Protein AF-A0A1I3S480-F1 (afdb_monomer_lite)

Structure (mmCIF, N/CA/C/O backbone):
data_AF-A0A1I3S480-F1
#
_entry.id   AF-A0A1I3S480-F1
#
loop_
_atom_site.group_PDB
_atom_site.id
_atom_site.type_symbol
_atom_site.label_atom_id
_atom_site.label_alt_id
_atom_site.label_comp_id
_atom_site.label_asym_id
_atom_site.label_entity_id
_atom_site.label_seq_id
_atom_site.pdbx_PDB_ins_code
_atom_site.Cartn_x
_atom_site.Cartn_y
_atom_site.Cartn_z
_atom_site.occupancy
_atom_site.B_iso_or_equiv
_atom_site.auth_seq_id
_atom_site.auth_comp_id
_atom_site.auth_asym_id
_atom_site.auth_atom_id
_atom_site.pdbx_PDB_model_num
ATOM 1 N N . MET A 1 1 ? -8.791 11.793 -65.062 1.00 56.69 1 MET A N 1
ATOM 2 C CA . MET A 1 1 ? -9.225 10.723 -64.126 1.00 56.69 1 MET A CA 1
ATOM 3 C C . MET A 1 1 ? -8.165 9.657 -63.799 1.00 56.69 1 MET A C 1
ATOM 5 O O . MET A 1 1 ? -8.489 8.743 -63.061 1.00 56.69 1 MET A O 1
ATOM 9 N N . ARG A 1 2 ? -6.903 9.744 -64.258 1.00 56.81 2 ARG A N 1
ATOM 10 C CA . ARG A 1 2 ? -5.887 8.704 -63.961 1.00 56.81 2 ARG A CA 1
ATOM 11 C C . ARG A 1 2 ? -4.843 9.072 -62.898 1.00 56.81 2 ARG A C 1
ATOM 13 O O . ARG A 1 2 ? -4.171 8.190 -62.391 1.00 56.81 2 ARG A O 1
ATOM 20 N N . LEU A 1 3 ? -4.771 10.341 -62.491 1.00 44.78 3 LEU A N 1
ATOM 21 C CA . LEU A 1 3 ? -3.780 10.803 -61.508 1.00 44.78 3 LEU A CA 1
ATOM 22 C C . LEU A 1 3 ? -4.256 10.686 -60.047 1.00 44.78 3 LEU A C 1
ATOM 24 O O . LEU A 1 3 ? -3.455 10.475 -59.148 1.00 44.78 3 LEU A O 1
ATOM 28 N N . ARG A 1 4 ? -5.574 10.745 -59.806 1.00 49.78 4 ARG A N 1
ATOM 29 C CA . ARG A 1 4 ? -6.158 10.581 -58.459 1.00 49.78 4 ARG A CA 1
ATOM 30 C C . ARG A 1 4 ? -6.208 9.118 -57.999 1.00 49.78 4 ARG A C 1
ATOM 32 O O . ARG A 1 4 ? -6.132 8.862 -56.807 1.00 49.78 4 ARG A O 1
ATOM 39 N N . PHE A 1 5 ? -6.275 8.172 -58.938 1.00 44.97 5 PHE A N 1
ATOM 40 C CA . PHE A 1 5 ? -6.215 6.736 -58.637 1.00 44.97 5 PHE A CA 1
ATOM 41 C C . PHE A 1 5 ? -4.796 6.258 -58.296 1.00 44.97 5 PHE A C 1
ATOM 43 O O . PHE A 1 5 ? -4.644 5.347 -57.491 1.00 44.97 5 PHE A O 1
ATOM 50 N N . LEU A 1 6 ? -3.757 6.908 -58.835 1.00 47.88 6 LEU A N 1
ATOM 51 C CA . LEU A 1 6 ? -2.362 6.592 -58.502 1.00 47.88 6 LEU A CA 1
ATOM 52 C C . LEU A 1 6 ? -1.950 7.086 -57.104 1.00 47.88 6 LEU A C 1
ATOM 54 O O . LEU A 1 6 ? -1.070 6.497 -56.489 1.00 47.88 6 LEU A O 1
ATOM 58 N N . LEU A 1 7 ? -2.625 8.107 -56.565 1.00 48.28 7 LEU A N 1
ATOM 59 C CA . LEU A 1 7 ? -2.388 8.594 -55.200 1.00 48.28 7 LEU A CA 1
ATOM 60 C C . LEU A 1 7 ? -3.027 7.715 -54.109 1.00 48.28 7 LEU A C 1
ATOM 62 O O . LEU A 1 7 ? -2.571 7.746 -52.971 1.00 48.28 7 LEU A O 1
ATOM 66 N N . LEU A 1 8 ? -4.035 6.900 -54.441 1.00 45.44 8 LEU A N 1
ATOM 67 C CA . LEU A 1 8 ? -4.708 6.016 -53.476 1.00 45.44 8 LEU A CA 1
ATOM 68 C C . LEU A 1 8 ? -4.006 4.662 -53.282 1.00 45.44 8 LEU A C 1
ATOM 70 O O . LEU A 1 8 ? -4.170 4.044 -52.236 1.00 45.44 8 LEU A O 1
ATOM 74 N N . VAL A 1 9 ? -3.182 4.217 -54.236 1.00 49.66 9 VAL A N 1
ATOM 75 C CA . VAL A 1 9 ? -2.390 2.978 -54.090 1.00 49.66 9 VAL A CA 1
ATOM 76 C C . VAL A 1 9 ? -1.110 3.215 -53.276 1.00 49.66 9 VAL A C 1
ATOM 78 O O . VAL A 1 9 ? -0.636 2.313 -52.592 1.00 49.66 9 VAL A O 1
ATOM 81 N N . ALA A 1 10 ? -0.583 4.444 -53.266 1.00 46.00 10 ALA A N 1
ATOM 82 C CA . ALA A 1 10 ? 0.635 4.784 -52.529 1.00 46.00 10 ALA A CA 1
ATOM 83 C C . ALA A 1 10 ? 0.460 4.800 -50.996 1.00 46.00 10 ALA A C 1
ATOM 85 O O . ALA A 1 10 ? 1.446 4.699 -50.274 1.00 46.00 10 ALA A O 1
ATOM 86 N N . ILE A 1 11 ? -0.774 4.896 -50.489 1.00 51.91 11 ILE A N 1
ATOM 87 C CA . ILE A 1 11 ? -1.050 4.924 -49.040 1.00 51.91 11 ILE A CA 1
ATOM 88 C C . ILE A 1 11 ? -1.131 3.506 -48.445 1.00 51.91 11 ILE A C 1
ATOM 90 O O . ILE A 1 11 ? -0.947 3.336 -47.243 1.00 51.91 11 ILE A O 1
ATOM 94 N N . LEU A 1 12 ? -1.344 2.466 -49.262 1.00 47.69 12 LEU A N 1
ATOM 95 C CA . LEU A 1 12 ? -1.543 1.103 -48.750 1.00 47.69 12 LEU A CA 1
ATOM 96 C C . LEU A 1 12 ? -0.256 0.262 -48.646 1.00 47.69 12 LEU A C 1
ATOM 98 O O . LEU A 1 12 ? -0.300 -0.836 -48.102 1.00 47.69 12 LEU A O 1
ATOM 102 N N . VAL A 1 13 ? 0.890 0.751 -49.135 1.00 49.97 13 VAL A N 1
ATOM 103 C CA . VAL A 1 13 ? 2.145 -0.036 -49.186 1.00 49.97 13 VAL A CA 1
ATOM 104 C C . VAL A 1 13 ? 3.138 0.312 -48.063 1.00 49.97 13 VAL A C 1
ATOM 106 O O . VAL A 1 13 ? 4.111 -0.405 -47.856 1.00 49.97 13 VAL A O 1
ATOM 109 N N . THR A 1 14 ? 2.893 1.339 -47.246 1.00 49.34 14 THR A N 1
ATOM 110 C CA . THR A 1 14 ? 3.864 1.780 -46.221 1.00 49.34 14 THR A CA 1
ATOM 111 C C . THR A 1 14 ? 3.685 1.176 -44.822 1.00 49.34 14 THR A C 1
ATOM 113 O O . THR A 1 14 ? 4.443 1.531 -43.923 1.00 49.34 14 THR A O 1
ATOM 116 N N . LEU A 1 15 ? 2.762 0.227 -44.602 1.00 50.81 15 LEU A N 1
ATOM 117 C CA . LEU A 1 15 ? 2.588 -0.433 -43.290 1.00 50.81 15 LEU A CA 1
ATOM 118 C C . LEU A 1 15 ? 3.407 -1.728 -43.125 1.00 50.81 15 LEU A C 1
ATOM 120 O O . LEU A 1 15 ? 3.042 -2.628 -42.377 1.00 50.81 15 LEU A O 1
ATOM 124 N N . SER A 1 16 ? 4.539 -1.838 -43.813 1.00 53.62 16 SER A N 1
ATOM 125 C CA . SER A 1 16 ? 5.583 -2.815 -43.476 1.00 53.62 16 SER A CA 1
ATOM 126 C C . SER A 1 16 ? 6.879 -2.092 -43.125 1.00 53.62 16 SER A C 1
ATOM 128 O O . SER A 1 16 ? 7.955 -2.413 -43.615 1.00 53.62 16 SER A O 1
ATOM 130 N N . ALA A 1 17 ? 6.771 -1.085 -42.257 1.00 52.28 17 ALA A N 1
ATOM 131 C CA . ALA A 1 17 ? 7.911 -0.601 -41.499 1.00 52.28 17 ALA A CA 1
ATOM 132 C C . ALA A 1 17 ? 8.188 -1.608 -40.377 1.00 52.28 17 ALA A C 1
ATOM 134 O O . ALA A 1 17 ? 7.556 -1.597 -39.323 1.00 52.28 17 ALA A O 1
ATOM 135 N N . SER A 1 18 ? 9.097 -2.530 -40.683 1.00 50.81 18 SER A N 1
ATOM 136 C CA . SER A 1 18 ? 10.000 -3.223 -39.773 1.00 50.81 18 SER A CA 1
ATOM 137 C C . SER A 1 18 ? 9.818 -2.855 -38.299 1.00 50.81 18 SER A C 1
ATOM 139 O O . SER A 1 18 ? 10.325 -1.832 -37.837 1.00 50.81 18 SER A O 1
ATOM 141 N N . ARG A 1 19 ? 9.198 -3.747 -37.519 1.00 56.59 19 ARG A N 1
ATOM 142 C CA . ARG A 1 19 ? 9.420 -3.796 -36.067 1.00 56.59 19 ARG A CA 1
ATOM 143 C C . ARG A 1 19 ? 10.826 -4.372 -35.843 1.00 56.59 19 ARG A C 1
ATOM 145 O O . ARG A 1 19 ? 10.996 -5.500 -35.399 1.00 56.59 19 ARG A O 1
ATOM 152 N N . ALA A 1 20 ? 11.842 -3.620 -36.262 1.00 47.09 20 ALA A N 1
ATOM 153 C CA . ALA A 1 20 ? 13.219 -3.868 -35.874 1.00 47.09 20 ALA A CA 1
ATOM 154 C C . ALA A 1 20 ? 13.277 -3.676 -34.353 1.00 47.09 20 ALA A C 1
ATOM 156 O O . ALA A 1 20 ? 12.825 -2.650 -33.847 1.00 47.09 20 ALA A O 1
ATOM 157 N N . GLY A 1 21 ? 13.724 -4.705 -33.632 1.00 53.38 21 GLY A N 1
ATOM 158 C CA . GLY A 1 21 ? 13.661 -4.811 -32.175 1.00 53.38 21 GLY A CA 1
ATOM 159 C C . GLY A 1 21 ? 14.402 -3.703 -31.421 1.00 53.38 21 GLY A C 1
ATOM 160 O O . GLY A 1 21 ? 15.525 -3.896 -30.973 1.00 53.38 21 GLY A O 1
ATOM 161 N N . ALA A 1 22 ? 13.744 -2.562 -31.236 1.00 50.41 22 ALA A N 1
ATOM 162 C CA . ALA A 1 22 ? 13.985 -1.624 -30.140 1.00 50.41 22 ALA A CA 1
ATOM 163 C C . ALA A 1 22 ? 13.277 -2.151 -28.867 1.00 50.41 22 ALA A C 1
ATOM 165 O O . ALA A 1 22 ? 12.339 -2.941 -29.015 1.00 50.41 22 ALA A O 1
ATOM 166 N N . PRO A 1 23 ? 13.687 -1.772 -27.634 1.00 51.53 23 PRO A N 1
ATOM 167 C CA . PRO A 1 23 ? 13.323 -2.450 -26.382 1.00 51.53 23 PRO A CA 1
ATOM 168 C C . PRO A 1 23 ? 11.847 -2.242 -26.008 1.00 51.53 23 PRO A C 1
ATOM 170 O O . PRO A 1 23 ? 11.501 -1.517 -25.078 1.00 51.53 23 PRO A O 1
ATOM 173 N N . ALA A 1 24 ? 10.959 -2.916 -26.732 1.00 53.41 24 ALA A N 1
ATOM 174 C CA . ALA A 1 24 ? 9.540 -2.992 -26.430 1.00 53.41 24 ALA A CA 1
ATOM 175 C C . ALA A 1 24 ? 9.301 -3.632 -25.053 1.00 53.41 24 ALA A C 1
ATOM 177 O O . ALA A 1 24 ? 8.282 -3.361 -24.428 1.00 53.41 24 ALA A O 1
ATOM 178 N N . ASP A 1 25 ? 10.255 -4.424 -24.560 1.00 67.81 25 ASP A N 1
ATOM 179 C CA . ASP A 1 25 ? 10.141 -5.179 -23.316 1.00 67.81 25 ASP A CA 1
ATOM 180 C C . ASP A 1 25 ? 10.180 -4.280 -22.066 1.00 67.81 25 ASP A C 1
ATOM 182 O O . ASP A 1 25 ? 9.259 -4.302 -21.252 1.00 67.81 25 ASP A O 1
ATOM 186 N N . VAL A 1 26 ? 11.173 -3.388 -21.948 1.00 75.75 26 VAL A N 1
ATOM 187 C CA . VAL A 1 26 ? 11.327 -2.532 -20.753 1.00 75.75 26 VAL A CA 1
ATOM 188 C C . VAL A 1 26 ? 10.182 -1.526 -20.627 1.00 75.75 26 VAL A C 1
ATOM 190 O O . VAL A 1 26 ? 9.627 -1.370 -19.542 1.00 75.75 26 VAL A O 1
ATOM 193 N N . SER A 1 27 ? 9.790 -0.860 -21.720 1.00 80.25 27 SER A N 1
ATOM 194 C CA . SER A 1 27 ? 8.715 0.145 -21.673 1.00 80.25 27 SER A CA 1
ATOM 195 C C . SER A 1 27 ? 7.341 -0.479 -21.420 1.00 80.25 27 SER A C 1
ATOM 197 O O . SER A 1 27 ? 6.537 0.112 -20.700 1.00 80.25 27 SER A O 1
ATOM 199 N N . THR A 1 28 ? 7.062 -1.652 -21.997 1.00 83.75 28 THR A N 1
ATOM 200 C CA . THR A 1 28 ? 5.789 -2.358 -21.772 1.00 83.75 28 THR A CA 1
ATOM 201 C C . THR A 1 28 ? 5.734 -2.884 -20.343 1.00 83.75 28 THR A C 1
ATOM 203 O O . THR A 1 28 ? 4.780 -2.601 -19.624 1.00 83.75 28 THR A O 1
ATOM 206 N N . THR A 1 29 ? 6.809 -3.533 -19.886 1.00 85.06 29 THR A N 1
ATOM 207 C CA . THR A 1 29 ? 6.927 -4.023 -18.507 1.00 85.06 29 THR A CA 1
ATOM 208 C C . THR A 1 29 ? 6.786 -2.887 -17.495 1.00 85.06 29 THR A C 1
ATOM 210 O O . THR A 1 29 ? 6.096 -3.034 -16.487 1.00 85.06 29 THR A O 1
ATOM 213 N N . LEU A 1 30 ? 7.389 -1.725 -17.763 1.00 82.38 30 LEU A N 1
ATOM 214 C CA . LEU A 1 30 ? 7.241 -0.554 -16.906 1.00 82.38 30 LEU A CA 1
ATOM 215 C C . LEU A 1 30 ? 5.789 -0.063 -16.863 1.00 82.38 30 LEU A C 1
ATOM 217 O O . LEU A 1 30 ? 5.273 0.176 -15.774 1.00 82.38 30 LEU A O 1
ATOM 221 N N . SER A 1 31 ? 5.130 0.061 -18.020 1.00 83.69 31 SER A N 1
ATOM 222 C CA . SER A 1 31 ? 3.716 0.450 -18.100 1.00 83.69 31 SER A CA 1
ATOM 223 C C . SER A 1 31 ? 2.836 -0.492 -17.275 1.00 83.69 31 SER A C 1
ATOM 225 O O . SER A 1 31 ? 2.039 -0.031 -16.461 1.00 83.69 31 SER A O 1
ATOM 227 N N . ASP A 1 32 ? 3.037 -1.804 -17.407 1.00 87.88 32 ASP A N 1
ATOM 228 C CA . ASP A 1 32 ? 2.278 -2.812 -16.665 1.00 87.88 32 ASP A CA 1
ATOM 229 C C . ASP A 1 32 ? 2.489 -2.700 -15.151 1.00 87.88 32 ASP A C 1
ATOM 231 O O . ASP A 1 32 ? 1.537 -2.809 -14.372 1.00 87.88 32 ASP A O 1
ATOM 235 N N . ILE A 1 33 ? 3.729 -2.468 -14.707 1.00 86.12 33 ILE A N 1
ATOM 236 C CA . ILE A 1 33 ? 4.041 -2.273 -13.285 1.00 86.12 33 ILE A CA 1
ATOM 237 C C . ILE A 1 33 ? 3.393 -0.987 -12.763 1.00 86.12 33 ILE A C 1
ATOM 239 O O . ILE A 1 33 ? 2.801 -1.003 -11.683 1.00 86.12 33 ILE A O 1
ATOM 243 N N . MET A 1 34 ? 3.443 0.107 -13.526 1.00 85.25 34 MET A N 1
ATOM 244 C CA . MET A 1 34 ? 2.810 1.368 -13.133 1.00 85.25 34 MET A CA 1
ATOM 245 C C . MET A 1 34 ? 1.290 1.218 -12.996 1.00 85.25 34 MET A C 1
ATOM 247 O O . MET A 1 34 ? 0.721 1.645 -11.991 1.00 85.25 34 MET A O 1
ATOM 251 N N . THR A 1 35 ? 0.631 0.543 -13.942 1.00 86.31 35 THR A N 1
ATOM 252 C CA . THR A 1 35 ? -0.808 0.252 -13.853 1.00 86.31 35 THR A CA 1
ATOM 253 C C . THR A 1 35 ? -1.138 -0.628 -12.644 1.00 86.31 35 THR A C 1
ATOM 255 O O . THR A 1 35 ? -2.121 -0.372 -11.945 1.00 86.31 35 THR A O 1
ATOM 258 N N . LYS A 1 36 ? -0.305 -1.633 -12.334 1.00 91.12 36 LYS A N 1
ATOM 259 C CA . LYS A 1 36 ? -0.478 -2.457 -11.124 1.00 91.12 36 LYS A CA 1
ATOM 260 C C . LYS A 1 36 ? -0.399 -1.616 -9.853 1.00 91.12 36 LYS A C 1
ATOM 262 O O . LYS A 1 36 ? -1.281 -1.751 -9.010 1.00 91.12 36 LYS A O 1
ATOM 267 N N . ILE A 1 37 ? 0.594 -0.733 -9.732 1.00 86.94 37 ILE A N 1
ATOM 268 C CA . ILE A 1 37 ? 0.746 0.155 -8.568 1.00 86.94 37 ILE A CA 1
ATOM 269 C C . ILE A 1 37 ? -0.501 1.033 -8.389 1.00 86.94 37 ILE A C 1
ATOM 271 O O . ILE A 1 37 ? -1.022 1.133 -7.279 1.00 86.94 37 ILE A O 1
ATOM 275 N N . GLN A 1 38 ? -1.029 1.619 -9.468 1.00 85.06 38 GLN A N 1
ATOM 276 C CA . GLN A 1 38 ? -2.245 2.443 -9.410 1.00 85.06 38 GLN A CA 1
ATOM 277 C C . GLN A 1 38 ? -3.462 1.655 -8.902 1.00 85.06 38 GLN A C 1
ATOM 279 O O . GLN A 1 38 ? -4.192 2.129 -8.029 1.00 85.06 38 GLN A O 1
ATOM 284 N N . LEU A 1 39 ? -3.665 0.430 -9.397 1.00 88.50 39 LEU A N 1
ATOM 285 C CA . LEU A 1 39 ? -4.758 -0.429 -8.937 1.00 88.50 39 LEU A CA 1
ATOM 286 C C . LEU A 1 39 ? -4.579 -0.854 -7.471 1.00 88.50 39 LEU A C 1
ATOM 288 O O . LEU A 1 39 ? -5.546 -0.884 -6.708 1.00 88.50 39 LEU A O 1
ATOM 292 N N . GLN A 1 40 ? -3.350 -1.172 -7.066 1.00 93.62 40 GLN A N 1
ATOM 293 C CA . GLN A 1 40 ? -3.024 -1.558 -5.692 1.00 93.62 40 GLN A CA 1
ATOM 294 C C . GLN A 1 40 ? -3.240 -0.405 -4.713 1.00 93.62 40 GLN A C 1
ATOM 296 O O . GLN A 1 40 ? -3.743 -0.635 -3.619 1.00 93.62 40 GLN A O 1
ATOM 301 N N . HIS A 1 41 ? -2.951 0.838 -5.109 1.00 88.44 41 HIS A N 1
ATOM 302 C CA . HIS A 1 41 ? -3.295 2.020 -4.318 1.00 88.44 41 HIS A CA 1
ATOM 303 C C . HIS A 1 41 ? -4.796 2.082 -4.020 1.00 88.44 41 HIS A C 1
ATOM 305 O O . HIS A 1 41 ? -5.194 2.179 -2.857 1.00 88.44 41 HIS A O 1
ATOM 311 N N . ALA A 1 42 ? -5.635 1.944 -5.052 1.00 86.88 42 ALA A N 1
ATOM 312 C CA . ALA A 1 42 ? -7.085 1.935 -4.876 1.00 86.88 42 ALA A CA 1
ATOM 313 C C . ALA A 1 42 ? -7.531 0.800 -3.939 1.00 86.88 42 ALA A C 1
ATOM 315 O O . ALA A 1 42 ? -8.277 1.029 -2.986 1.00 86.88 42 ALA A O 1
ATOM 316 N N . LYS A 1 43 ? -7.031 -0.422 -4.158 1.00 91.25 43 LYS A N 1
ATOM 317 C CA . LYS A 1 43 ? -7.353 -1.578 -3.310 1.00 91.25 43 LYS A CA 1
ATOM 318 C C . LYS A 1 43 ? -6.917 -1.395 -1.861 1.00 91.25 43 LYS A C 1
ATOM 320 O O . LYS A 1 43 ? -7.696 -1.686 -0.957 1.00 91.25 43 LYS A O 1
ATOM 325 N N . LEU A 1 44 ? -5.701 -0.901 -1.641 1.00 94.12 44 LEU A N 1
ATOM 326 C CA . LEU A 1 44 ? -5.160 -0.607 -0.321 1.00 94.12 44 LEU A CA 1
ATOM 327 C C . LEU A 1 44 ? -6.057 0.380 0.426 1.00 94.12 44 LEU A C 1
ATOM 329 O O . LEU A 1 44 ? -6.351 0.178 1.605 1.00 94.12 44 LEU A O 1
ATOM 333 N N . TRP A 1 45 ? -6.524 1.4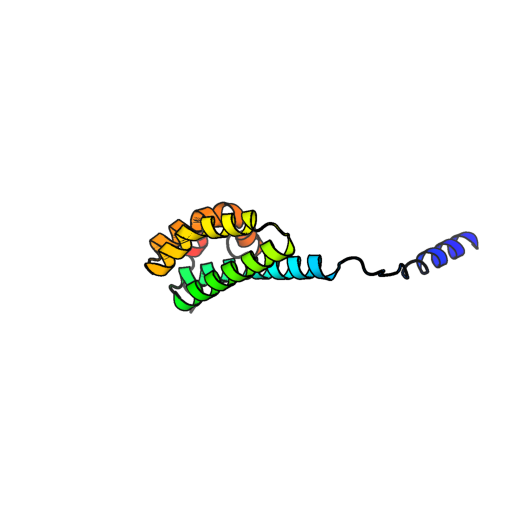24 -0.260 1.00 89.25 45 TRP A N 1
ATOM 334 C CA . TRP A 1 45 ? -7.443 2.378 0.337 1.00 89.25 45 TRP A CA 1
ATOM 335 C C . TRP A 1 45 ? -8.753 1.726 0.762 1.00 89.25 45 TRP A C 1
ATOM 337 O O . TRP A 1 45 ? -9.115 1.820 1.934 1.00 89.25 45 TRP A O 1
ATOM 347 N N . PHE A 1 46 ? -9.435 1.019 -0.145 1.00 87.94 46 PHE A N 1
ATOM 348 C CA . PHE A 1 46 ? -10.684 0.332 0.191 1.00 87.94 46 PHE A CA 1
ATOM 349 C C . PHE A 1 46 ? -10.486 -0.665 1.338 1.00 87.94 46 PHE A C 1
ATOM 351 O O . PHE A 1 46 ? -11.288 -0.698 2.270 1.00 87.94 46 PHE A O 1
ATOM 358 N N . ALA A 1 47 ? -9.390 -1.425 1.321 1.00 92.38 47 ALA A N 1
ATOM 359 C CA . ALA A 1 47 ? -9.054 -2.362 2.382 1.00 92.38 47 ALA A CA 1
ATOM 360 C C . ALA A 1 47 ? -8.883 -1.659 3.738 1.00 92.38 47 ALA A C 1
ATOM 362 O O . ALA A 1 47 ? -9.457 -2.107 4.727 1.00 92.38 47 ALA A O 1
ATOM 363 N N . GLY A 1 48 ? -8.164 -0.534 3.790 1.00 90.50 48 GLY A N 1
ATOM 364 C CA . GLY A 1 48 ? -8.002 0.246 5.019 1.00 90.50 48 GLY A CA 1
ATOM 365 C C . GLY A 1 48 ? -9.295 0.926 5.485 1.00 90.50 48 GLY A C 1
ATOM 366 O O . GLY A 1 48 ? -9.589 0.929 6.679 1.00 90.50 48 GLY A O 1
ATOM 367 N N . LYS A 1 49 ? -10.125 1.435 4.563 1.00 87.44 49 LYS A N 1
ATOM 368 C CA . LYS A 1 49 ? -11.443 2.020 4.881 1.00 87.44 49 LYS A CA 1
ATOM 369 C C . LYS A 1 49 ? -12.421 1.004 5.464 1.00 87.44 49 LYS A C 1
ATOM 371 O O . LYS A 1 49 ? -13.230 1.371 6.310 1.00 87.44 49 LYS A O 1
ATOM 376 N N . LEU A 1 50 ? -12.340 -0.244 5.015 1.00 90.12 50 LEU A N 1
ATOM 377 C CA . LEU A 1 50 ? -13.152 -1.358 5.502 1.00 90.12 50 LEU A CA 1
ATOM 378 C C . LEU A 1 50 ? -12.498 -2.096 6.682 1.00 90.12 50 LEU A C 1
ATOM 380 O O . LEU A 1 50 ? -12.998 -3.141 7.093 1.00 90.12 50 LEU A O 1
ATOM 384 N N . SER A 1 51 ? -11.379 -1.591 7.217 1.00 93.06 51 SER A N 1
ATOM 385 C CA . SER A 1 51 ? -10.602 -2.238 8.285 1.00 93.06 51 SER A CA 1
ATOM 386 C C . SER A 1 51 ? -10.179 -3.679 7.958 1.00 93.06 51 SER A C 1
ATOM 388 O O . SER A 1 51 ? -9.923 -4.490 8.849 1.00 93.06 51 SER A O 1
ATOM 390 N N . ASN A 1 52 ? -10.074 -4.019 6.672 1.00 96.19 52 ASN A N 1
ATOM 391 C CA . ASN A 1 52 ? -9.515 -5.281 6.212 1.00 96.19 52 ASN A CA 1
ATOM 392 C C . ASN A 1 52 ? -7.982 -5.190 6.229 1.00 96.19 52 ASN A C 1
ATOM 394 O O . ASN A 1 52 ? -7.322 -5.083 5.195 1.00 96.19 52 ASN A 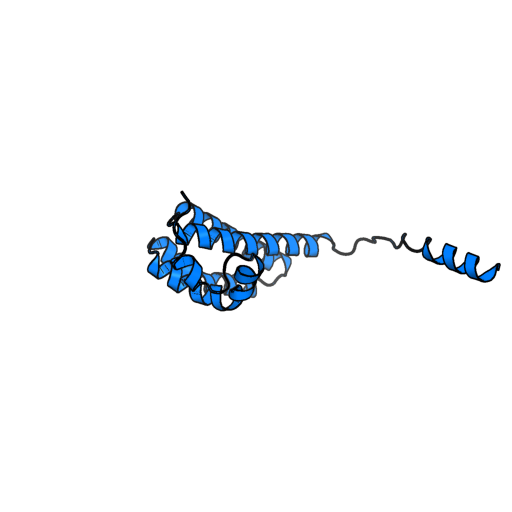O 1
ATOM 398 N N . TRP A 1 53 ? -7.412 -5.210 7.435 1.00 96.12 53 TRP A N 1
ATOM 399 C CA . TRP A 1 53 ? -5.979 -5.003 7.672 1.00 96.12 53 TRP A CA 1
ATOM 400 C C . TRP A 1 53 ? -5.091 -6.051 7.000 1.00 96.12 53 TRP A C 1
ATOM 402 O O . TRP A 1 53 ? -3.966 -5.743 6.615 1.00 96.12 53 TRP A O 1
ATOM 412 N N . GLY A 1 54 ? -5.592 -7.281 6.843 1.00 96.88 54 GLY A N 1
ATOM 413 C CA . GLY A 1 54 ? -4.881 -8.345 6.135 1.00 96.88 54 GLY A CA 1
ATOM 414 C C . GLY A 1 54 ? -4.698 -8.006 4.659 1.00 96.88 54 GLY A C 1
ATOM 415 O O . GLY A 1 54 ? -3.574 -8.020 4.159 1.00 96.88 54 GLY A O 1
ATOM 416 N N . LEU A 1 55 ? -5.787 -7.619 3.986 1.00 96.69 55 LEU A N 1
ATOM 417 C CA . LEU A 1 55 ? -5.729 -7.178 2.595 1.00 96.69 55 LEU A CA 1
ATOM 418 C C . LEU A 1 55 ? -4.926 -5.881 2.449 1.00 96.69 55 LEU A C 1
ATOM 420 O O . LEU A 1 55 ? -4.135 -5.758 1.523 1.00 96.69 55 LEU A O 1
ATOM 424 N N . ALA A 1 56 ? -5.075 -4.936 3.375 1.00 96.31 56 ALA A N 1
ATOM 425 C CA . ALA A 1 56 ? -4.327 -3.687 3.329 1.00 96.31 56 ALA A CA 1
ATOM 426 C C . ALA A 1 56 ? -2.809 -3.928 3.442 1.00 96.31 56 ALA A C 1
ATOM 428 O O . ALA A 1 56 ? -2.036 -3.415 2.639 1.00 96.31 56 ALA A O 1
ATOM 429 N N . ASN A 1 57 ? -2.359 -4.774 4.372 1.00 97.44 57 ASN A N 1
ATOM 430 C CA . ASN A 1 57 ? -0.940 -5.134 4.450 1.00 97.44 57 ASN A CA 1
ATOM 431 C C . ASN A 1 57 ? -0.450 -5.839 3.185 1.00 97.44 57 ASN A C 1
ATOM 433 O O . ASN A 1 57 ? 0.646 -5.542 2.714 1.00 97.44 57 ASN A O 1
ATOM 437 N N . TYR A 1 58 ? -1.258 -6.743 2.632 1.00 97.75 58 TYR A N 1
ATOM 438 C CA . TYR A 1 58 ? -0.927 -7.430 1.390 1.00 97.75 58 TYR A CA 1
ATOM 439 C C . TYR A 1 58 ? -0.736 -6.444 0.229 1.00 97.75 58 TYR A C 1
ATOM 441 O O . TYR A 1 58 ? 0.297 -6.468 -0.433 1.00 97.75 58 TYR A O 1
ATOM 449 N N . GLU A 1 59 ? -1.684 -5.533 0.004 1.00 96.62 59 GLU A N 1
ATOM 450 C CA . GLU A 1 59 ? -1.588 -4.560 -1.090 1.00 96.62 59 GLU A CA 1
ATOM 451 C C . GLU A 1 59 ? -0.411 -3.590 -0.884 1.00 96.62 59 GLU A C 1
ATOM 453 O O . GLU A 1 59 ? 0.289 -3.273 -1.845 1.00 96.62 59 GLU A O 1
ATOM 458 N N . LEU A 1 60 ? -0.108 -3.188 0.359 1.00 95.88 60 LEU A N 1
ATOM 459 C CA . LEU A 1 60 ? 1.080 -2.376 0.653 1.00 95.88 60 LEU A CA 1
ATOM 460 C C . LEU A 1 60 ? 2.388 -3.115 0.314 1.00 95.88 60 LEU A C 1
ATOM 462 O O . LEU A 1 60 ? 3.284 -2.527 -0.288 1.00 95.88 60 LEU A O 1
ATOM 466 N N . GLN A 1 61 ? 2.494 -4.404 0.650 1.00 97.25 61 GLN A N 1
ATOM 467 C CA . GLN A 1 61 ? 3.658 -5.227 0.292 1.00 97.25 61 GLN A CA 1
ATOM 468 C C . GLN A 1 61 ? 3.817 -5.372 -1.225 1.00 97.25 61 GLN A C 1
ATOM 470 O O . GLN A 1 61 ? 4.935 -5.370 -1.742 1.00 97.25 61 GLN A O 1
ATOM 475 N N . GLN A 1 62 ? 2.704 -5.474 -1.949 1.00 97.12 62 GLN A N 1
ATOM 476 C CA . GLN A 1 62 ? 2.740 -5.561 -3.402 1.00 97.12 62 GLN A CA 1
ATOM 477 C C . GLN A 1 62 ? 3.186 -4.246 -4.054 1.00 97.12 62 GLN A C 1
ATOM 479 O O . GLN A 1 62 ? 3.962 -4.275 -5.012 1.00 97.12 62 GLN A O 1
ATOM 484 N N . ILE A 1 63 ? 2.773 -3.098 -3.505 1.00 94.00 63 ILE A N 1
ATOM 485 C CA . ILE A 1 63 ? 3.289 -1.786 -3.919 1.00 94.00 63 ILE A CA 1
ATOM 486 C C . ILE A 1 63 ? 4.802 -1.716 -3.672 1.00 94.00 63 ILE A C 1
ATOM 488 O O . ILE A 1 63 ? 5.546 -1.352 -4.582 1.00 94.00 63 ILE A O 1
ATOM 492 N N . ASP A 1 64 ? 5.278 -2.127 -2.490 1.00 94.69 64 ASP A N 1
ATOM 493 C CA . ASP A 1 64 ? 6.713 -2.149 -2.170 1.00 94.69 64 ASP A CA 1
ATOM 494 C C . ASP A 1 64 ? 7.514 -2.994 -3.179 1.00 94.69 64 ASP A C 1
ATOM 496 O O . ASP A 1 64 ? 8.572 -2.560 -3.647 1.00 94.69 64 ASP A O 1
ATOM 500 N N . SER A 1 65 ? 7.001 -4.172 -3.548 1.00 95.62 65 SER A N 1
ATOM 501 C CA . SER A 1 65 ? 7.636 -5.068 -4.522 1.00 95.62 65 SER A CA 1
ATOM 502 C C . SER A 1 65 ? 7.678 -4.467 -5.933 1.00 95.62 65 SER A C 1
ATOM 504 O O . SER A 1 65 ? 8.719 -4.481 -6.595 1.00 95.62 65 SER A O 1
ATOM 506 N N . ASN A 1 66 ? 6.576 -3.863 -6.381 1.00 91.25 66 ASN A N 1
ATOM 507 C CA . ASN A 1 66 ? 6.494 -3.223 -7.692 1.00 91.25 66 ASN A CA 1
ATOM 508 C C . ASN A 1 66 ? 7.377 -1.965 -7.795 1.00 91.25 66 ASN A C 1
ATOM 510 O O . ASN A 1 66 ? 7.953 -1.697 -8.854 1.00 91.25 66 ASN A O 1
ATOM 514 N N . LEU A 1 67 ? 7.548 -1.216 -6.701 1.00 89.12 67 LEU A N 1
ATOM 515 C CA . LEU A 1 67 ? 8.494 -0.098 -6.640 1.00 89.12 67 LEU A CA 1
ATOM 516 C C . LEU A 1 67 ? 9.946 -0.578 -6.766 1.00 89.12 67 LEU A C 1
ATOM 518 O O . LEU A 1 67 ? 10.724 0.033 -7.496 1.00 89.12 67 LEU A O 1
ATOM 522 N N . GLU A 1 68 ? 10.314 -1.695 -6.131 1.00 91.69 68 GLU A N 1
ATOM 523 C CA . GLU A 1 68 ? 11.647 -2.292 -6.323 1.00 91.69 68 GLU A CA 1
ATOM 524 C C . GLU A 1 68 ? 11.877 -2.755 -7.757 1.00 91.69 68 GLU A C 1
ATOM 526 O O . GLU A 1 68 ? 12.947 -2.513 -8.314 1.00 91.69 68 GLU A O 1
ATOM 531 N N . ALA A 1 69 ? 10.884 -3.408 -8.365 1.00 89.38 69 ALA A N 1
ATOM 532 C CA . ALA A 1 69 ? 10.965 -3.826 -9.759 1.00 89.38 69 ALA A CA 1
ATOM 533 C C . ALA A 1 69 ? 11.162 -2.614 -10.686 1.00 89.38 69 ALA A C 1
ATOM 535 O O . ALA A 1 69 ? 12.020 -2.641 -11.566 1.00 89.38 69 ALA A O 1
ATOM 536 N N . THR A 1 70 ? 10.441 -1.520 -10.428 1.00 83.69 70 THR A N 1
ATOM 537 C CA . THR A 1 70 ? 10.576 -0.255 -11.165 1.00 83.69 70 THR A CA 1
ATOM 538 C C . THR A 1 70 ? 11.979 0.334 -11.045 1.00 83.69 70 THR A C 1
ATOM 540 O O . THR A 1 70 ? 12.584 0.686 -12.055 1.00 83.69 70 THR A O 1
ATOM 543 N N . GLY A 1 71 ? 12.519 0.430 -9.828 1.00 84.44 71 GLY A N 1
ATOM 544 C CA . GLY A 1 71 ? 13.849 1.000 -9.614 1.00 84.44 71 GLY A CA 1
ATOM 545 C C . GLY A 1 71 ? 14.966 0.159 -10.246 1.00 84.44 71 GLY A C 1
ATOM 546 O O . GLY A 1 71 ? 15.931 0.721 -10.764 1.00 84.44 71 GLY A O 1
ATOM 547 N N . ARG A 1 72 ? 14.802 -1.173 -10.309 1.00 87.19 72 ARG A N 1
ATOM 548 C CA . ARG A 1 72 ? 15.700 -2.067 -11.064 1.00 87.19 72 ARG A CA 1
ATOM 549 C C . ARG A 1 72 ? 15.613 -1.825 -12.572 1.00 87.19 72 ARG A C 1
ATOM 551 O O . ARG A 1 72 ? 16.651 -1.738 -13.218 1.00 87.19 72 ARG A O 1
ATOM 558 N N . LEU A 1 73 ? 14.403 -1.692 -13.124 1.00 83.12 73 LEU A N 1
ATOM 559 C CA . LEU A 1 73 ? 14.187 -1.463 -14.561 1.00 83.12 73 LEU A CA 1
ATOM 560 C C . LEU A 1 73 ? 14.704 -0.100 -15.033 1.00 83.12 73 LEU A C 1
ATOM 562 O O . LEU A 1 73 ? 15.236 0.003 -16.134 1.00 83.12 73 LEU A O 1
ATOM 566 N N . LEU A 1 74 ? 14.550 0.936 -14.207 1.00 79.75 74 LEU A N 1
ATOM 567 C CA . LEU A 1 74 ? 14.971 2.303 -14.526 1.00 79.75 74 LEU A CA 1
ATOM 568 C C . LEU A 1 74 ? 16.396 2.635 -14.060 1.00 79.75 74 LEU A C 1
ATOM 570 O O . LEU A 1 74 ? 16.851 3.754 -14.281 1.00 79.75 74 LEU A O 1
ATOM 574 N N . ALA A 1 75 ? 17.080 1.696 -13.398 1.00 85.69 75 ALA A N 1
ATOM 575 C CA . ALA A 1 75 ? 18.351 1.924 -12.704 1.00 85.69 75 ALA A CA 1
ATOM 576 C C . ALA A 1 75 ? 18.324 3.138 -11.742 1.00 85.69 75 ALA A C 1
ATOM 578 O O . ALA A 1 75 ? 19.352 3.758 -11.474 1.00 85.69 75 ALA A O 1
ATOM 579 N N . ASP A 1 76 ? 17.147 3.458 -11.191 1.00 78.12 76 ASP A N 1
ATOM 580 C CA . ASP A 1 76 ? 16.910 4.562 -10.255 1.00 78.12 76 ASP A CA 1
ATOM 581 C C . ASP A 1 76 ? 16.213 4.043 -8.992 1.00 78.12 76 ASP A C 1
ATOM 583 O O . ASP A 1 76 ? 15.004 4.179 -8.778 1.00 78.12 76 ASP A O 1
ATOM 587 N N . GLN A 1 77 ? 17.018 3.440 -8.120 1.00 83.25 77 GLN A N 1
ATOM 588 C CA . GLN A 1 77 ? 16.563 2.958 -6.817 1.00 83.25 77 GLN A CA 1
ATOM 589 C C . GLN A 1 77 ? 16.198 4.109 -5.871 1.00 83.25 77 GLN A C 1
ATOM 591 O O . GLN A 1 77 ? 15.392 3.926 -4.963 1.00 83.25 77 GLN A O 1
ATOM 596 N N . SER A 1 78 ? 16.752 5.308 -6.084 1.00 78.44 78 SER A N 1
ATOM 597 C CA . SER A 1 78 ? 16.518 6.466 -5.215 1.00 78.44 78 SER A CA 1
ATOM 598 C C . SER A 1 78 ? 15.065 6.935 -5.272 1.00 78.44 78 SER A C 1
ATOM 600 O O . SER A 1 78 ? 14.484 7.330 -4.260 1.00 78.44 78 SER A O 1
ATOM 602 N N . ARG A 1 79 ? 14.450 6.870 -6.458 1.00 75.50 79 ARG A N 1
ATOM 603 C CA . ARG A 1 79 ? 13.046 7.226 -6.651 1.00 75.50 79 ARG A CA 1
ATOM 604 C C . ARG A 1 79 ? 12.120 6.208 -5.997 1.00 75.50 79 ARG A C 1
ATOM 606 O O . ARG A 1 79 ? 11.217 6.613 -5.273 1.00 75.50 79 ARG A O 1
ATOM 613 N N . ALA A 1 80 ? 12.395 4.915 -6.172 1.00 77.62 80 ALA A N 1
ATOM 614 C CA . ALA A 1 80 ? 11.652 3.850 -5.502 1.00 77.62 80 ALA A CA 1
ATOM 615 C C . ALA A 1 80 ? 11.733 3.971 -3.968 1.00 77.62 80 ALA A C 1
ATOM 617 O O . ALA A 1 80 ? 10.706 3.904 -3.294 1.00 77.62 80 ALA A O 1
ATOM 618 N N . SER A 1 81 ? 12.927 4.214 -3.416 1.00 82.19 81 SER A N 1
ATOM 619 C CA . SER A 1 81 ? 13.125 4.401 -1.972 1.00 82.19 81 SER A CA 1
ATOM 620 C C . SER A 1 81 ? 12.363 5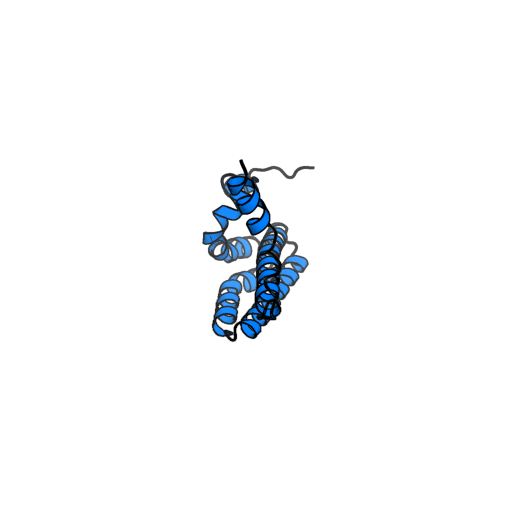.608 -1.426 1.00 82.19 81 SER A C 1
ATOM 622 O O . SER A 1 81 ? 11.636 5.464 -0.447 1.00 82.19 81 SER A O 1
ATOM 624 N N . ARG A 1 82 ? 12.429 6.767 -2.097 1.00 81.06 82 ARG A N 1
ATOM 625 C CA . ARG A 1 82 ? 11.660 7.958 -1.691 1.00 81.06 82 ARG A CA 1
ATOM 626 C C . ARG A 1 82 ? 10.155 7.696 -1.672 1.00 81.06 82 ARG A C 1
ATOM 628 O O . ARG A 1 82 ? 9.475 8.101 -0.735 1.00 81.06 82 ARG A O 1
ATOM 635 N N . THR A 1 83 ? 9.621 6.978 -2.661 1.00 80.94 83 THR A N 1
ATOM 636 C CA . THR A 1 83 ? 8.195 6.613 -2.662 1.00 80.94 83 THR A CA 1
ATOM 637 C C . THR A 1 83 ? 7.844 5.665 -1.511 1.00 80.94 83 THR A C 1
ATOM 639 O O . THR A 1 83 ? 6.801 5.822 -0.879 1.00 80.94 83 THR A O 1
ATOM 642 N N . LYS A 1 84 ? 8.723 4.720 -1.158 1.00 86.81 84 LYS A N 1
ATOM 643 C CA . LYS A 1 84 ? 8.522 3.852 0.016 1.00 86.81 84 LYS A CA 1
ATOM 644 C C . LYS A 1 84 ? 8.548 4.616 1.342 1.00 86.81 84 LYS A C 1
ATOM 646 O O . LYS A 1 84 ? 7.786 4.275 2.251 1.00 86.81 84 LYS A O 1
ATOM 651 N N . GLU A 1 85 ? 9.402 5.632 1.452 1.00 86.56 85 GLU A N 1
ATOM 652 C CA . GLU A 1 85 ? 9.461 6.539 2.605 1.00 86.56 85 GLU A CA 1
ATOM 653 C C . GLU A 1 85 ? 8.155 7.333 2.745 1.00 86.56 85 GLU A C 1
ATOM 655 O O . GLU A 1 85 ? 7.599 7.413 3.839 1.00 86.56 85 GLU A O 1
ATOM 660 N N . GLN A 1 86 ? 7.587 7.822 1.636 1.00 83.06 86 GLN A N 1
ATOM 661 C CA . GLN A 1 86 ? 6.277 8.492 1.635 1.00 83.06 86 GLN A CA 1
ATOM 662 C C . GLN A 1 86 ? 5.145 7.588 2.160 1.00 83.06 86 GLN A C 1
ATOM 664 O O . GLN A 1 86 ? 4.193 8.077 2.768 1.00 83.06 86 GLN A O 1
ATOM 669 N N . LEU A 1 87 ? 5.262 6.265 1.998 1.00 89.00 87 LEU A N 1
ATOM 67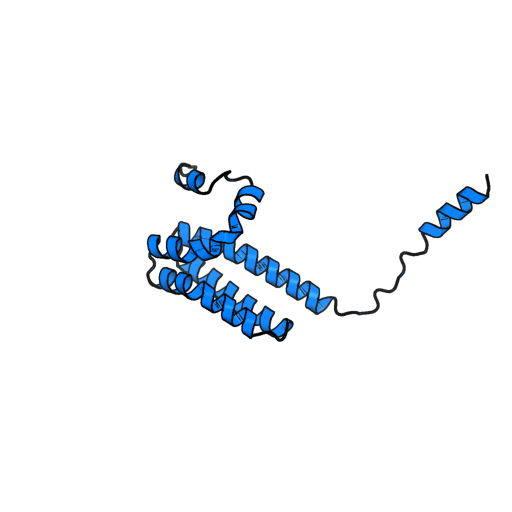0 C CA . LEU A 1 87 ? 4.297 5.283 2.508 1.00 89.00 87 LEU A CA 1
ATOM 671 C C . LEU A 1 87 ? 4.546 4.861 3.967 1.00 89.00 87 LEU A C 1
ATOM 673 O O . LEU A 1 87 ? 3.790 4.052 4.513 1.00 89.00 87 LEU A O 1
ATOM 677 N N . GLN A 1 88 ? 5.568 5.394 4.643 1.00 92.12 88 GLN A N 1
ATOM 678 C CA . GLN A 1 88 ? 5.902 4.992 6.012 1.00 92.12 88 GLN A CA 1
ATOM 679 C C . GLN A 1 88 ? 4.783 5.293 7.014 1.00 92.12 88 GLN A C 1
ATOM 681 O O . GLN A 1 88 ? 4.482 4.449 7.858 1.00 92.12 88 GLN A O 1
ATOM 686 N N . ALA A 1 89 ? 4.122 6.446 6.893 1.00 90.69 89 ALA A N 1
ATOM 687 C CA . ALA A 1 89 ? 2.983 6.783 7.744 1.00 90.69 89 ALA A CA 1
ATOM 688 C C . ALA A 1 89 ? 1.820 5.793 7.548 1.00 90.69 89 ALA A C 1
ATOM 690 O O . ALA A 1 89 ? 1.179 5.386 8.517 1.00 90.69 89 ALA A O 1
ATOM 691 N N . VAL A 1 90 ? 1.576 5.354 6.305 1.00 92.31 90 VAL A N 1
ATOM 692 C CA . VAL A 1 90 ? 0.548 4.346 5.993 1.00 92.31 90 VAL A CA 1
ATOM 693 C C . VAL A 1 90 ? 0.919 3.013 6.635 1.00 92.31 90 VAL A C 1
ATOM 695 O O . VAL A 1 90 ? 0.087 2.395 7.292 1.00 92.31 90 VAL A O 1
ATOM 698 N N . ARG A 1 91 ? 2.188 2.603 6.528 1.00 94.69 91 ARG A N 1
ATOM 699 C CA . ARG A 1 91 ? 2.706 1.379 7.154 1.00 94.69 91 ARG A CA 1
ATOM 700 C C . ARG A 1 91 ? 2.499 1.376 8.671 1.00 94.69 91 ARG A C 1
ATOM 702 O O . ARG A 1 91 ? 2.022 0.386 9.217 1.00 94.69 91 ARG A O 1
ATOM 709 N N . GLN A 1 92 ? 2.809 2.486 9.339 1.00 94.69 92 GLN A N 1
ATOM 710 C CA . GLN A 1 92 ? 2.597 2.639 10.782 1.00 94.69 92 GLN A CA 1
ATOM 711 C C . GLN A 1 92 ? 1.112 2.560 11.151 1.00 94.69 92 GLN A C 1
ATOM 713 O O . GLN A 1 92 ? 0.751 1.866 12.099 1.00 94.69 92 GLN A O 1
ATOM 718 N N . ALA A 1 93 ? 0.243 3.207 10.372 1.00 93.69 93 ALA A N 1
ATOM 719 C CA . ALA A 1 93 ? -1.196 3.167 10.603 1.00 93.69 93 ALA A CA 1
ATOM 720 C C . ALA A 1 93 ? -1.810 1.768 10.405 1.00 93.69 93 ALA A C 1
ATOM 722 O O . ALA A 1 93 ? -2.725 1.379 11.131 1.00 93.69 93 ALA A O 1
ATOM 723 N N . LEU A 1 94 ? -1.300 0.986 9.448 1.00 95.12 94 LEU A N 1
ATOM 724 C CA . LEU A 1 94 ? -1.722 -0.406 9.271 1.00 95.12 94 LEU A CA 1
ATOM 725 C C . LEU A 1 94 ? -1.265 -1.300 10.427 1.00 95.12 94 LEU A C 1
ATOM 727 O O . LEU A 1 94 ? -2.015 -2.176 10.855 1.00 95.12 94 LEU A O 1
ATOM 731 N N . GLN A 1 95 ? -0.061 -1.069 10.962 1.00 94.81 95 GLN A N 1
ATOM 732 C CA . GLN A 1 95 ? 0.441 -1.791 12.135 1.00 94.81 95 GLN A CA 1
ATOM 733 C C . GLN A 1 95 ? -0.397 -1.504 13.382 1.00 94.81 95 GLN A C 1
ATOM 735 O O . GLN A 1 95 ? -0.710 -2.432 14.129 1.00 94.81 95 GLN A O 1
ATOM 740 N N . SER A 1 96 ? -0.797 -0.246 13.587 1.00 95.38 96 SER A N 1
ATOM 741 C CA . SER A 1 96 ? -1.668 0.134 14.702 1.00 95.38 96 SER A CA 1
ATOM 742 C C . SER A 1 96 ? -3.134 -0.254 14.493 1.00 95.38 96 SER A C 1
ATOM 744 O O . SER A 1 96 ? -3.907 -0.179 15.446 1.00 95.38 96 SER A O 1
ATOM 746 N N . LYS A 1 97 ? -3.521 -0.690 13.280 1.00 94.81 97 LYS A N 1
ATOM 747 C CA . LYS A 1 97 ? -4.910 -1.012 12.895 1.00 94.81 97 LYS A CA 1
ATOM 748 C C . LYS A 1 97 ? -5.887 0.117 13.239 1.00 94.81 97 LYS A C 1
ATOM 750 O O . LYS A 1 97 ? -7.038 -0.118 13.604 1.00 94.81 97 LYS A O 1
ATOM 755 N N . ASP A 1 98 ? -5.403 1.349 13.144 1.00 91.50 98 ASP A N 1
ATOM 756 C CA . ASP A 1 98 ? -6.147 2.544 13.507 1.00 91.50 98 ASP A CA 1
ATOM 757 C C . ASP A 1 98 ? -6.663 3.209 12.231 1.00 91.50 98 ASP A C 1
ATOM 759 O O . ASP A 1 98 ? -5.903 3.749 11.425 1.00 91.50 98 ASP A O 1
ATOM 763 N N . ILE A 1 99 ? -7.984 3.182 12.052 1.00 88.19 99 ILE A N 1
ATOM 764 C CA . ILE A 1 99 ? -8.645 3.765 10.884 1.00 88.19 99 ILE A CA 1
ATOM 765 C C . ILE A 1 99 ? -8.477 5.289 10.808 1.00 88.19 99 ILE A C 1
ATOM 767 O O . ILE A 1 99 ? -8.395 5.841 9.709 1.00 88.19 99 ILE A O 1
ATOM 771 N N . ALA A 1 100 ? -8.403 5.990 11.941 1.00 88.81 100 ALA A N 1
ATOM 772 C CA . ALA A 1 100 ? -8.190 7.432 11.972 1.00 88.81 100 ALA A CA 1
ATOM 773 C C . ALA A 1 100 ? -6.744 7.768 11.591 1.00 88.81 100 ALA A C 1
ATOM 775 O O . ALA A 1 100 ? -6.521 8.637 10.742 1.00 88.81 100 ALA A O 1
ATOM 776 N N . ALA A 1 101 ? -5.778 7.025 12.139 1.00 89.94 101 ALA A N 1
ATOM 777 C CA . ALA A 1 101 ? -4.378 7.133 11.740 1.00 89.94 101 ALA A CA 1
ATOM 778 C C . ALA A 1 101 ? -4.189 6.790 10.256 1.00 89.94 101 ALA A C 1
ATOM 780 O O . ALA A 1 101 ? -3.471 7.503 9.560 1.00 89.94 101 ALA A O 1
ATOM 781 N N . PHE A 1 102 ? -4.879 5.763 9.747 1.00 90.62 102 PHE A N 1
ATOM 782 C CA . PHE A 1 102 ? -4.812 5.359 8.342 1.00 90.62 102 PHE A CA 1
ATOM 783 C C . PHE A 1 102 ? -5.347 6.454 7.425 1.00 90.62 102 PHE A C 1
ATOM 785 O O . PHE A 1 102 ? -4.648 6.869 6.506 1.00 90.62 102 PHE A O 1
ATOM 792 N N . ASN A 1 103 ? -6.538 6.990 7.708 1.00 88.12 103 ASN A N 1
ATOM 793 C CA . ASN A 1 103 ? -7.107 8.087 6.921 1.00 88.12 103 ASN A CA 1
ATOM 794 C C . ASN A 1 103 ? -6.175 9.311 6.908 1.00 88.12 103 ASN A C 1
ATOM 796 O O . ASN A 1 103 ? -5.976 9.920 5.860 1.00 88.12 103 ASN A O 1
ATOM 800 N N . LYS A 1 104 ? -5.569 9.650 8.055 1.00 87.88 104 LYS A N 1
ATOM 801 C CA . LYS A 1 104 ? -4.610 10.757 8.163 1.00 87.88 104 LYS A CA 1
ATOM 802 C C . LYS A 1 104 ? -3.325 10.486 7.381 1.00 87.88 104 LYS A C 1
ATOM 804 O O . LYS A 1 104 ? -2.834 11.378 6.702 1.00 87.88 104 LYS A O 1
ATOM 809 N N . ALA A 1 105 ? -2.785 9.275 7.476 1.00 86.88 105 ALA A N 1
ATOM 810 C CA . ALA A 1 105 ? -1.560 8.876 6.796 1.00 86.88 105 ALA A CA 1
ATOM 811 C C . ALA A 1 105 ? -1.728 8.789 5.276 1.00 86.88 105 ALA A C 1
ATOM 813 O O . ALA A 1 105 ? -0.788 9.065 4.536 1.00 86.88 105 ALA A O 1
ATOM 814 N N . TYR A 1 106 ? -2.922 8.424 4.811 1.00 81.62 106 TYR A N 1
ATOM 815 C CA . TYR A 1 106 ? -3.226 8.338 3.390 1.00 81.62 106 TYR A CA 1
ATOM 816 C C . TYR A 1 106 ? -3.618 9.699 2.787 1.00 81.62 106 TYR A C 1
ATOM 818 O O . TYR A 1 106 ? -3.477 9.884 1.586 1.00 81.62 106 TYR A O 1
ATOM 826 N N . ALA A 1 107 ? -4.061 10.684 3.577 1.00 72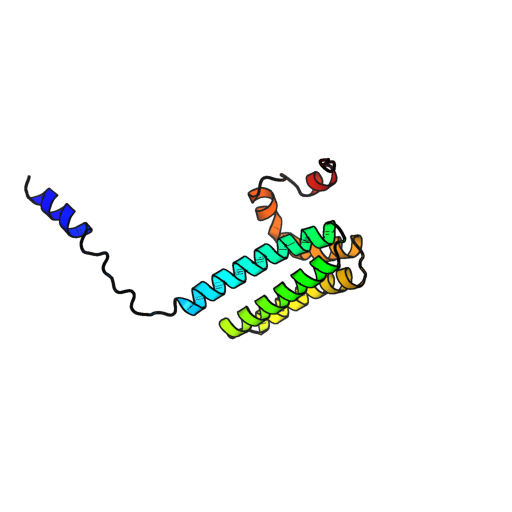.62 107 ALA A N 1
ATOM 827 C CA . ALA A 1 107 ? -4.482 11.995 3.062 1.00 72.62 107 ALA A CA 1
ATOM 828 C C . ALA A 1 107 ? -3.408 12.746 2.229 1.00 72.62 107 ALA A C 1
ATOM 830 O O . ALA A 1 107 ? -3.755 13.267 1.173 1.00 72.62 107 ALA A O 1
ATOM 831 N N . PRO A 1 108 ? -2.112 12.766 2.601 1.00 67.31 108 PRO A N 1
ATOM 832 C CA . PRO A 1 108 ? -1.056 13.334 1.757 1.00 67.31 108 PRO A CA 1
ATOM 833 C C . PRO A 1 108 ? -0.810 12.531 0.477 1.00 67.31 108 PRO A C 1
ATOM 835 O O . PRO A 1 108 ? -0.503 13.113 -0.556 1.00 67.31 108 PRO A O 1
ATOM 838 N N . VAL A 1 109 ? -0.990 11.204 0.531 1.00 61.84 109 VAL A N 1
ATOM 839 C CA . VAL A 1 109 ? -0.965 10.340 -0.660 1.00 61.84 109 VAL A CA 1
ATOM 840 C C . VAL A 1 109 ? -2.138 10.690 -1.587 1.00 61.84 109 VAL A C 1
ATOM 842 O O . VAL A 1 109 ? -1.991 10.571 -2.794 1.00 61.84 109 VAL A O 1
ATOM 845 N N . TYR A 1 110 ? -3.260 11.174 -1.030 1.00 55.09 110 TYR A N 1
ATOM 846 C CA . TYR A 1 110 ? -4.480 11.618 -1.723 1.00 55.09 110 TYR A CA 1
ATOM 847 C C . TYR A 1 110 ? -4.466 13.045 -2.270 1.00 55.09 110 TYR A C 1
ATOM 849 O O . TYR A 1 110 ? -5.331 13.340 -3.092 1.00 55.09 110 TYR A O 1
ATOM 857 N N . GLY A 1 111 ? -3.535 13.915 -1.862 1.00 49.62 111 GLY A N 1
ATOM 858 C CA . GLY A 1 111 ? -3.504 15.320 -2.304 1.00 49.62 111 GLY A CA 1
ATOM 859 C C . GLY A 1 111 ? -3.513 15.503 -3.832 1.00 49.62 111 GLY A C 1
ATOM 860 O O . GLY A 1 111 ? -3.949 16.545 -4.306 1.00 49.62 111 GLY A O 1
ATOM 861 N N . ASP A 1 112 ? -3.130 14.460 -4.580 1.00 48.06 112 ASP A N 1
ATOM 862 C CA . ASP A 1 112 ? -3.106 14.399 -6.048 1.00 48.06 112 ASP A CA 1
ATOM 863 C C . ASP A 1 112 ? -4.196 13.499 -6.699 1.00 48.06 112 ASP A C 1
ATOM 865 O O . ASP A 1 112 ? -4.222 13.370 -7.923 1.00 48.06 112 ASP A O 1
ATOM 869 N N . TRP A 1 113 ? -5.107 12.855 -5.947 1.00 51.97 113 TRP A N 1
ATOM 870 C CA . TRP A 1 113 ? -6.045 11.832 -6.484 1.00 51.97 113 TRP A CA 1
ATOM 871 C C . TRP A 1 113 ? -7.505 12.277 -6.666 1.00 51.97 113 TRP A C 1
ATOM 873 O O . TRP A 1 113 ? -8.304 11.483 -7.172 1.00 51.97 113 TRP A O 1
ATOM 883 N N . GLU A 1 114 ? -7.853 13.531 -6.350 1.00 48.97 114 GLU A N 1
ATOM 884 C CA . GLU A 1 114 ? -9.139 14.154 -6.737 1.00 48.97 114 GLU A CA 1
ATOM 885 C C . GLU A 1 114 ? -9.575 13.790 -8.180 1.00 48.97 114 GLU A C 1
ATOM 887 O O . GLU A 1 114 ? -10.731 13.398 -8.374 1.00 48.97 114 GLU A O 1
ATOM 892 N N . PRO A 1 115 ? -8.676 13.767 -9.193 1.00 52.16 115 PRO A N 1
ATOM 893 C CA . PRO A 1 115 ? -9.066 13.453 -10.561 1.00 52.16 115 PRO A CA 1
ATOM 894 C C . PRO A 1 115 ? -9.577 12.027 -10.751 1.00 52.16 115 PRO A C 1
ATOM 896 O O . PRO A 1 115 ? -10.492 11.836 -11.536 1.00 52.16 115 PRO A O 1
ATOM 899 N N . ILE A 1 116 ? -9.037 11.017 -10.062 1.00 49.75 116 ILE A N 1
ATOM 900 C CA . ILE A 1 116 ? -9.417 9.608 -10.291 1.00 49.75 116 ILE A CA 1
ATOM 901 C C . ILE A 1 116 ? -10.745 9.281 -9.609 1.00 49.75 116 ILE A C 1
ATOM 903 O O . ILE A 1 116 ? -11.525 8.468 -10.113 1.00 49.75 116 ILE A O 1
ATOM 907 N N . ILE A 1 117 ? -11.040 9.963 -8.499 1.00 51.78 117 ILE A N 1
ATOM 908 C CA . ILE A 1 117 ? -12.333 9.836 -7.837 1.00 51.78 117 ILE A CA 1
ATOM 909 C C . ILE A 1 117 ? -13.441 10.439 -8.716 1.00 51.78 117 ILE A C 1
ATOM 911 O O . ILE A 1 117 ? -14.437 9.791 -9.032 1.00 51.78 117 ILE A O 1
ATOM 915 N N . VAL A 1 118 ? -13.203 11.638 -9.236 1.00 47.06 118 VAL A N 1
ATOM 916 C CA . VAL A 1 118 ? -14.119 12.297 -10.172 1.00 47.06 118 VAL A CA 1
ATOM 917 C C . VAL A 1 118 ? -14.212 11.541 -11.511 1.00 47.06 118 VAL A C 1
ATOM 919 O O . VAL A 1 118 ? -15.304 11.379 -12.051 1.00 47.06 118 VAL A O 1
ATOM 922 N N . PHE A 1 119 ? -13.101 10.998 -12.023 1.00 39.12 119 PHE A N 1
ATOM 923 C CA . PHE A 1 119 ? -13.032 10.263 -13.297 1.00 39.12 119 PHE A CA 1
ATOM 924 C C . PHE A 1 119 ? -13.827 8.952 -13.289 1.00 39.12 119 PHE A C 1
ATOM 926 O O . PHE A 1 119 ? -14.401 8.574 -14.306 1.00 39.12 119 PHE A O 1
ATOM 933 N N . LEU A 1 120 ? -13.906 8.269 -12.143 1.00 45.91 120 LEU A N 1
ATOM 934 C CA . LEU A 1 120 ? -14.724 7.063 -11.978 1.00 45.91 120 LEU A CA 1
ATOM 935 C C . LEU A 1 120 ? -16.201 7.372 -11.639 1.00 45.91 120 LEU A C 1
ATOM 937 O O . LEU A 1 120 ? -16.976 6.447 -11.409 1.00 45.91 120 LEU A O 1
ATOM 941 N N . GLY A 1 121 ? -16.604 8.651 -11.603 1.00 41.78 121 GLY A N 1
ATOM 942 C CA . GLY A 1 121 ? -18.008 9.086 -11.551 1.00 41.78 121 GLY A CA 1
ATOM 943 C C . GLY A 1 121 ? -18.768 8.783 -10.253 1.00 41.78 121 GLY A C 1
ATOM 944 O O . GLY A 1 121 ? -19.995 8.769 -10.256 1.00 41.78 121 GLY A O 1
ATOM 945 N N . TRP A 1 122 ? -18.069 8.516 -9.148 1.00 41.38 122 TRP A N 1
ATOM 946 C CA . TRP A 1 122 ? -18.667 8.057 -7.884 1.00 41.38 122 TRP A CA 1
ATOM 947 C C . TRP A 1 122 ? -18.925 9.174 -6.871 1.00 41.38 122 TRP A C 1
ATOM 949 O O . TRP A 1 122 ? -19.738 8.971 -5.972 1.00 41.38 122 TRP A O 1
ATOM 959 N N . ALA A 1 123 ? -18.295 10.343 -7.021 1.00 41.19 123 ALA A N 1
ATOM 960 C CA . ALA A 1 123 ? -18.583 11.541 -6.236 1.00 41.19 123 ALA A CA 1
ATOM 961 C C . ALA A 1 123 ? -17.970 12.790 -6.888 1.00 41.19 123 ALA A C 1
ATOM 963 O O . ALA A 1 123 ? -16.909 12.713 -7.508 1.00 41.19 123 ALA A O 1
ATOM 964 N N . THR A 1 124 ? -18.610 13.949 -6.709 1.00 53.84 124 THR A N 1
ATOM 965 C CA . THR A 1 124 ? -18.007 15.254 -7.033 1.00 53.84 124 THR A CA 1
ATOM 966 C C . THR A 1 124 ? -17.060 15.742 -5.937 1.00 53.84 124 THR A C 1
ATOM 968 O O . THR A 1 124 ? -16.249 16.626 -6.195 1.00 53.84 124 THR A O 1
ATOM 971 N N . ASN A 1 125 ? -17.168 15.184 -4.722 1.00 47.25 125 ASN A N 1
ATOM 972 C CA . ASN A 1 125 ? -16.304 15.481 -3.583 1.00 47.25 125 ASN A CA 1
ATOM 973 C C . ASN A 1 125 ? -16.201 14.270 -2.627 1.00 47.25 125 ASN A C 1
ATOM 975 O O . ASN A 1 125 ? -17.175 13.551 -2.405 1.00 47.25 125 ASN A O 1
ATOM 979 N N . VAL A 1 126 ? -15.040 14.047 -2.002 1.00 48.72 126 VAL A N 1
ATOM 980 C CA . VAL A 1 126 ? -14.806 12.940 -1.046 1.00 48.72 126 VAL A CA 1
ATOM 981 C C . VAL A 1 126 ? -15.754 12.973 0.164 1.00 48.72 126 VAL A C 1
ATOM 983 O O . VAL A 1 126 ? -16.048 11.923 0.745 1.00 48.72 126 VAL A O 1
ATOM 986 N N . SER A 1 127 ? -16.281 14.143 0.539 1.00 53.16 127 SER A N 1
ATOM 987 C CA . SER A 1 127 ? -17.289 14.266 1.602 1.00 53.16 127 SER A CA 1
ATOM 988 C C . SER A 1 127 ? -18.567 13.459 1.336 1.00 53.16 127 SER A C 1
ATOM 990 O O . SER A 1 127 ? -19.193 12.993 2.291 1.00 53.16 127 SER A O 1
ATOM 992 N N . ASP A 1 128 ? -18.911 13.231 0.067 1.00 52.09 128 ASP A N 1
ATOM 993 C CA . ASP A 1 128 ? -20.151 12.565 -0.362 1.00 52.09 128 ASP A CA 1
ATOM 994 C C . ASP A 1 128 ? -20.109 11.041 -0.138 1.00 52.09 128 ASP A C 1
ATOM 996 O O . ASP A 1 128 ? -21.134 10.361 -0.035 1.00 52.09 128 ASP A O 1
ATOM 1000 N N . ILE A 1 129 ? -18.904 10.485 0.014 1.00 53.22 129 ILE A N 1
ATOM 1001 C CA . ILE A 1 129 ? -18.694 9.068 0.334 1.00 53.22 129 ILE A CA 1
ATOM 1002 C C . ILE A 1 129 ? -19.048 8.800 1.805 1.00 53.22 129 ILE A C 1
ATOM 1004 O O . ILE A 1 129 ? -19.517 7.716 2.143 1.00 53.22 129 ILE A O 1
ATOM 1008 N N . LYS A 1 130 ? -18.865 9.788 2.694 1.00 52.09 130 LYS A N 1
ATOM 1009 C CA . LYS A 1 130 ? -19.208 9.662 4.121 1.00 52.09 130 LYS A CA 1
ATOM 1010 C C . LYS A 1 130 ? -20.725 9.678 4.359 1.00 52.09 130 LYS A C 1
ATOM 1012 O O . LYS A 1 130 ? -21.174 9.152 5.373 1.00 52.09 130 LYS A O 1
ATOM 1017 N N . SER A 1 131 ? -21.498 10.286 3.458 1.00 46.59 131 SER A N 1
ATOM 1018 C CA . SER A 1 131 ? -22.959 10.423 3.556 1.00 46.59 131 SER A CA 1
ATOM 1019 C C . SER A 1 131 ? -23.741 9.353 2.788 1.00 46.59 131 SER A C 1
ATOM 1021 O O . SER A 1 131 ? -24.950 9.241 2.988 1.00 46.59 131 SER A O 1
ATOM 1023 N N . SER A 1 132 ? -23.088 8.546 1.945 1.00 39.19 132 SER A N 1
ATOM 1024 C CA . SER A 1 132 ? -23.755 7.454 1.232 1.00 39.19 132 SER A CA 1
ATOM 1025 C C . SER A 1 132 ? -24.044 6.276 2.175 1.00 39.19 132 SER A C 1
ATOM 1027 O O . SER A 1 132 ? -23.105 5.710 2.741 1.00 39.19 132 SER A O 1
ATOM 1029 N N . PRO A 1 133 ? -25.317 5.873 2.361 1.00 33.44 133 PRO A N 1
ATOM 1030 C CA . PRO A 1 133 ? -25.642 4.720 3.191 1.00 33.44 133 PRO A CA 1
ATOM 1031 C C . PRO A 1 133 ? -25.067 3.431 2.576 1.00 33.44 133 PRO A C 1
ATOM 1033 O O . PRO A 1 133 ? -24.969 3.333 1.346 1.00 33.44 133 PRO A O 1
ATOM 1036 N N . PRO A 1 134 ? -24.701 2.426 3.398 1.00 37.00 134 PRO A N 1
ATOM 1037 C CA . PRO A 1 134 ? -24.308 1.122 2.882 1.00 37.00 134 PRO A CA 1
ATOM 1038 C C . PRO A 1 134 ? -25.486 0.555 2.084 1.00 37.00 134 PRO A C 1
ATOM 1040 O O . PRO A 1 134 ? -26.579 0.382 2.624 1.00 37.00 134 PRO A O 1
ATOM 1043 N N . ARG A 1 135 ? -25.289 0.322 0.781 1.00 40.41 135 ARG A N 1
ATOM 1044 C CA . ARG A 1 135 ? -26.290 -0.385 -0.024 1.00 40.41 135 ARG A CA 1
ATOM 1045 C C . ARG A 1 135 ? -26.382 -1.814 0.512 1.00 40.41 135 ARG A C 1
ATOM 1047 O O . ARG A 1 135 ? -25.362 -2.500 0.561 1.00 40.41 135 ARG A O 1
ATOM 1054 N N . ALA A 1 136 ? -27.581 -2.165 0.975 1.00 38.44 136 ALA A N 1
ATOM 1055 C CA . ALA A 1 136 ? -27.964 -3.499 1.425 1.00 38.44 136 ALA A CA 1
ATOM 1056 C C . ALA A 1 136 ? -27.853 -4.532 0.297 1.00 38.44 136 ALA A C 1
ATOM 1058 O O . ALA A 1 136 ? -28.022 -4.133 -0.881 1.00 38.44 136 ALA A O 1
#

Secondary structure (DSSP, 8-state):
--HHHHHHHTTSS----------HHHHHHHHHHHHHHHHHHHHHHHHHHTT-HHHHHHHHHHHHHHHHHHHHHTT-HHHHHHHHHHTHHHHHHHHHT-HHHHHHHHHHHHTTTHH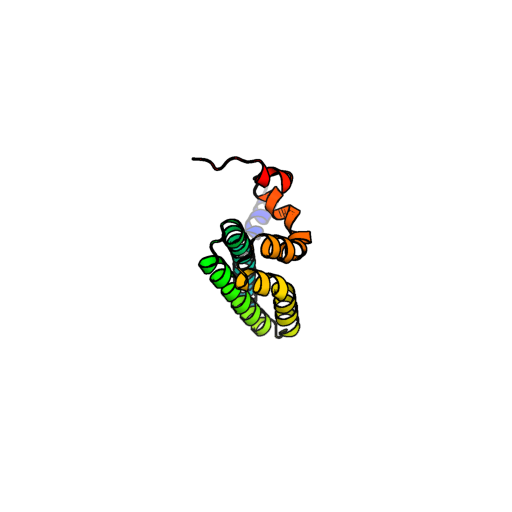HHHHTTS-SSTHHHHHSPPP-

Foldseek 3Di:
DPPVVVVVVVVPPPVPPDPPDDPPPLVVLLVVLVVLLVVLLVQLVVCLLVLVLVSNVVSLVSNLVSLVVNCVSVVNNVVSVVVNVLCVQCVVCSVVSPSVSNCVSCVVVCPPVLCVCVVVPPDNDPVVVVVDDPDD

pLDDT: mean 73.08, std 20.21, range [33.44, 97.75]

Sequence (136 aa):
MRLRFLLLVAILVTLSASRAGAPADVSTTLSDIMTKIQLQHAKLWFAGKLSNWGLANYELQQIDSNLEATGRLLADQSRASRTKEQLQAVRQALQSKDIAAFNKAYAPVYGDWEPIIVFLGWATNVSDIKSSPPRA

Radius of gyration: 22.74 Å; chains: 1; bounding box: 46×24×79 Å